Protein AF-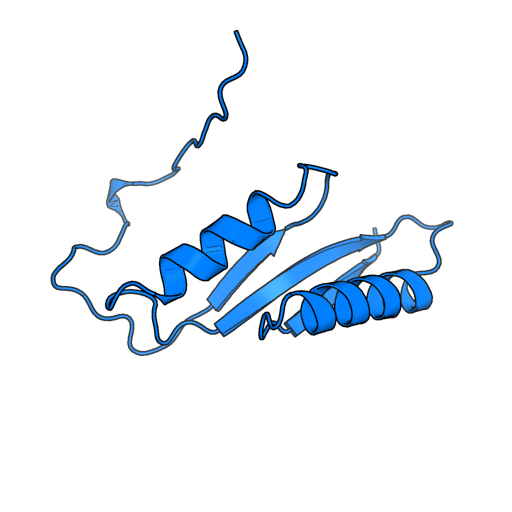A0ABD0RPZ6-F1 (afdb_monomer)

Secondary structure (DSSP, 8-state):
--------SSGGGSPPTT---SS-EEEEE--S--TTHHHHHHHHHHHSTTTTTPEEEEEEEEPTTS-HHHHHHHHHHHHHHHT--EEEEEEE-

Nearest PDB structures (foldseek):
  6m22-assembly1_B  TM=9.793E-01  e=5.529E-11  Homo sapiens
  6m23-assembly1_B  TM=9.428E-01  e=2.192E-11  Homo sapiens
  6m1y-assembly1_B  TM=9.577E-01  e=8.780E-11  Homo sapiens
  6vw9-assembly1_A-2  TM=9.399E-01  e=4.893E-10  Caenorhabditis elegans
  6vwa-assembly1_A-2  TM=9.451E-01  e=1.246E-08  Caenorhabditis elegans

pLDDT: mean 90.81, std 6.99, range [52.03, 97.12]

Structure (mmCIF, N/CA/C/O backbone):
data_AF-A0ABD0RPZ6-F1
#
_entry.id   AF-A0ABD0RPZ6-F1
#
loop_
_atom_site.group_PDB
_atom_site.id
_atom_site.type_symbol
_atom_site.label_atom_id
_atom_site.label_alt_id
_atom_site.label_comp_id
_atom_site.label_asym_id
_atom_site.label_entity_id
_atom_site.label_seq_id
_atom_site.pdbx_PDB_ins_code
_atom_site.Cartn_x
_atom_site.Cartn_y
_atom_site.Cartn_z
_atom_site.occupancy
_atom_site.B_iso_or_equiv
_atom_site.auth_seq_id
_atom_site.auth_comp_id
_atom_site.auth_asym_id
_atom_site.auth_atom_id
_atom_site.pdbx_PDB_model_num
ATOM 1 N N . ALA A 1 1 ? -14.211 14.995 -18.028 1.00 52.03 1 ALA A N 1
ATOM 2 C CA . ALA A 1 1 ? -14.318 13.838 -17.120 1.00 52.03 1 ALA A CA 1
ATOM 3 C C . ALA A 1 1 ? -12.914 13.486 -16.636 1.00 52.03 1 ALA A C 1
ATOM 5 O O . ALA A 1 1 ? -12.178 12.847 -17.369 1.00 52.03 1 ALA A O 1
ATOM 6 N N . HIS A 1 2 ? -12.508 13.984 -15.465 1.00 80.56 2 HIS A N 1
ATOM 7 C CA . HIS A 1 2 ? -11.189 13.713 -14.874 1.00 80.56 2 HIS A CA 1
ATOM 8 C C . HIS A 1 2 ? -11.373 13.456 -13.380 1.00 80.56 2 HIS A C 1
ATOM 10 O O . HIS A 1 2 ? -11.213 14.351 -12.558 1.00 80.56 2 HIS A O 1
ATOM 16 N N . GLN A 1 3 ? -11.815 12.249 -13.046 1.00 87.25 3 GLN A N 1
ATOM 17 C CA . GLN A 1 3 ? -11.996 11.815 -11.665 1.00 87.25 3 GLN A CA 1
ATOM 18 C C . GLN A 1 3 ? -11.101 10.606 -11.411 1.00 87.25 3 GL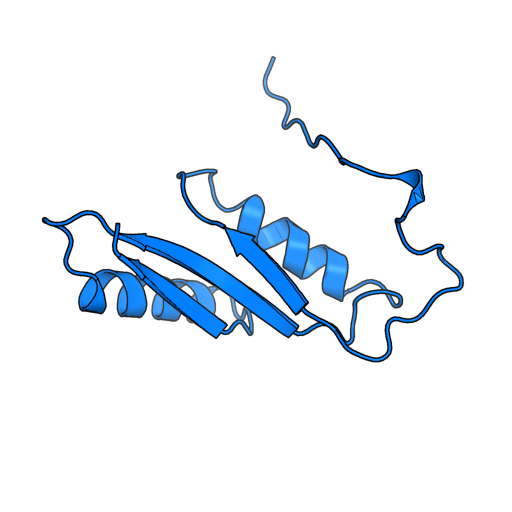N A C 1
ATOM 20 O O . GLN A 1 3 ? -10.943 9.758 -12.288 1.00 87.25 3 GLN A O 1
ATOM 25 N N . ALA A 1 4 ? -10.524 10.537 -10.214 1.00 89.31 4 ALA A N 1
ATOM 26 C CA . ALA A 1 4 ? -9.903 9.318 -9.721 1.00 89.31 4 ALA A CA 1
ATOM 27 C C . ALA A 1 4 ? -10.995 8.341 -9.257 1.00 89.31 4 ALA A C 1
ATOM 29 O O . ALA A 1 4 ? -12.022 8.765 -8.723 1.00 89.31 4 ALA A O 1
ATOM 30 N N . LEU A 1 5 ? -10.762 7.041 -9.437 1.00 91.19 5 LEU A N 1
ATOM 31 C CA . LEU A 1 5 ? -11.638 5.973 -8.959 1.00 91.19 5 LEU A CA 1
ATOM 32 C C . LEU A 1 5 ? -10.876 5.109 -7.954 1.00 91.19 5 LEU A C 1
ATOM 34 O O . LEU A 1 5 ? -9.766 4.662 -8.233 1.00 91.19 5 LEU A O 1
ATOM 38 N N . LEU A 1 6 ? -11.494 4.849 -6.803 1.00 92.88 6 LEU A N 1
ATOM 39 C CA . LEU A 1 6 ? -10.999 3.912 -5.800 1.00 92.88 6 LEU A CA 1
ATOM 40 C C . LEU A 1 6 ? -12.027 2.796 -5.632 1.00 92.88 6 LEU A C 1
ATOM 42 O O . LEU A 1 6 ? -13.189 3.066 -5.334 1.00 92.88 6 LEU A O 1
ATOM 46 N N . VAL A 1 7 ? -11.598 1.549 -5.819 1.00 95.81 7 VAL A N 1
ATOM 47 C CA . VAL A 1 7 ? -12.448 0.364 -5.656 1.00 95.81 7 VAL A CA 1
ATOM 48 C C . VAL A 1 7 ? -11.932 -0.441 -4.469 1.00 95.81 7 VAL A C 1
ATOM 50 O O . VAL A 1 7 ? -10.834 -0.989 -4.515 1.00 95.81 7 VAL A O 1
ATOM 53 N N . ALA A 1 8 ? -12.723 -0.508 -3.398 1.00 96.00 8 ALA A N 1
ATOM 54 C CA . ALA A 1 8 ? -12.413 -1.326 -2.230 1.00 96.00 8 ALA A CA 1
ATOM 55 C C . ALA A 1 8 ? -12.958 -2.748 -2.421 1.00 96.00 8 ALA A C 1
ATOM 57 O O . ALA A 1 8 ? -14.143 -2.938 -2.695 1.00 96.00 8 ALA A O 1
ATOM 58 N N . LYS A 1 9 ? -12.097 -3.754 -2.255 1.00 97.00 9 LYS A N 1
ATOM 59 C CA . LYS A 1 9 ? -12.466 -5.174 -2.303 1.00 97.00 9 LYS A CA 1
ATOM 60 C C . LYS A 1 9 ? -12.599 -5.730 -0.880 1.00 97.00 9 LYS A C 1
ATOM 62 O O . LYS A 1 9 ? -11.770 -5.407 -0.036 1.00 97.00 9 LYS A O 1
ATOM 67 N N . ASN A 1 10 ? -13.591 -6.600 -0.648 1.00 97.00 10 ASN A N 1
ATOM 68 C CA . ASN A 1 10 ? -13.879 -7.246 0.648 1.00 97.00 10 ASN A CA 1
ATOM 69 C C . ASN A 1 10 ? -14.164 -6.238 1.782 1.00 97.00 10 ASN A C 1
ATOM 71 O O . ASN A 1 10 ? -13.584 -6.310 2.867 1.00 97.00 10 ASN A O 1
ATOM 75 N N . ILE A 1 11 ? -15.026 -5.254 1.512 1.00 96.44 11 ILE A N 1
ATOM 76 C CA . ILE A 1 11 ? -15.295 -4.143 2.438 1.00 96.44 11 ILE A CA 1
ATOM 77 C C . ILE A 1 11 ? -15.939 -4.587 3.758 1.00 96.44 11 ILE A C 1
ATOM 79 O O . ILE A 1 11 ? -15.796 -3.918 4.772 1.00 96.44 11 ILE A O 1
ATOM 83 N N . ASP A 1 12 ? -16.599 -5.739 3.760 1.00 96.94 12 ASP A N 1
ATOM 84 C CA . ASP A 1 12 ? -17.157 -6.401 4.937 1.00 96.94 12 ASP A CA 1
ATOM 85 C C . ASP A 1 12 ? -16.095 -6.749 5.995 1.00 96.94 12 ASP A C 1
ATOM 87 O O . ASP A 1 12 ? -16.409 -6.822 7.179 1.00 96.94 12 ASP A O 1
ATOM 91 N N . THR A 1 13 ? -14.832 -6.897 5.583 1.00 95.75 13 THR A N 1
ATOM 92 C CA . THR A 1 13 ? -13.696 -7.183 6.477 1.00 95.75 13 THR A CA 1
ATOM 93 C C . THR A 1 13 ? -12.929 -5.941 6.934 1.00 95.75 13 THR A C 1
ATOM 95 O O . THR A 1 13 ? -11.947 -6.060 7.669 1.00 95.75 13 THR A O 1
ATOM 98 N N . PHE A 1 14 ? -13.334 -4.740 6.505 1.00 95.31 14 PHE A N 1
ATOM 99 C CA . PHE A 1 14 ? -12.647 -3.513 6.908 1.00 95.31 14 PHE A CA 1
ATOM 100 C C . PHE A 1 14 ? -12.867 -3.214 8.398 1.00 95.31 14 PHE A C 1
ATOM 102 O O . PHE A 1 14 ? -13.951 -3.462 8.929 1.00 95.31 14 PHE A O 1
ATOM 109 N N . PRO A 1 15 ? -11.868 -2.621 9.078 1.00 95.62 15 PRO A N 1
ATOM 110 C CA . PRO A 1 15 ? -12.036 -2.189 10.454 1.00 95.62 15 PRO A CA 1
ATOM 111 C C . PRO A 1 15 ? -13.062 -1.057 10.549 1.00 95.62 15 PRO A C 1
ATOM 113 O O . PRO A 1 15 ? -13.171 -0.187 9.680 1.00 95.62 15 PRO A O 1
ATOM 116 N N . THR A 1 16 ? -13.775 -1.033 11.662 1.00 95.75 16 THR A N 1
ATOM 117 C CA . THR A 1 16 ? -14.678 0.043 12.050 1.00 95.75 16 THR A CA 1
ATOM 118 C C . THR A 1 16 ? -13.910 1.218 12.661 1.00 95.75 16 THR A C 1
ATOM 120 O O . THR A 1 16 ? -12.740 1.136 13.033 1.00 95.75 16 THR A O 1
ATOM 123 N N . ASN A 1 17 ? -14.601 2.340 12.865 1.00 94.75 17 ASN A N 1
ATOM 124 C CA . ASN A 1 17 ? -14.017 3.514 13.522 1.00 94.75 17 ASN A CA 1
ATOM 125 C C . ASN A 1 17 ? -13.740 3.326 15.023 1.00 94.75 17 ASN A C 1
ATOM 127 O O . ASN A 1 17 ? -13.148 4.218 15.646 1.00 94.75 17 ASN A O 1
ATOM 131 N N . GLN A 1 18 ? -14.205 2.233 15.629 1.00 95.00 18 GLN A N 1
ATOM 132 C CA . GLN A 1 18 ? -13.915 1.904 17.025 1.00 95.00 18 GLN A CA 1
ATOM 133 C C . GLN A 1 18 ? -12.615 1.105 17.150 1.00 95.00 18 GLN A C 1
ATOM 135 O O . GLN A 1 18 ? -11.946 1.194 18.182 1.00 95.00 18 GLN A O 1
ATOM 140 N N . ASP A 1 19 ? -12.219 0.421 16.077 1.00 94.06 19 ASP A N 1
ATOM 141 C CA . ASP A 1 19 ? -11.019 -0.394 16.046 1.00 94.06 19 ASP A CA 1
ATOM 142 C C . ASP A 1 19 ? -9.747 0.447 16.138 1.00 94.06 19 ASP A C 1
ATOM 144 O O . ASP A 1 19 ? -9.669 1.622 15.757 1.00 94.06 19 ASP A O 1
ATOM 148 N N . ARG A 1 20 ? -8.709 -0.182 16.678 1.00 93.31 20 ARG A N 1
ATOM 149 C CA . ARG A 1 20 ? -7.349 0.346 16.693 1.00 93.31 20 ARG A CA 1
ATOM 150 C C . ARG A 1 20 ? -6.423 -0.808 16.391 1.00 93.31 20 ARG A C 1
ATOM 152 O O . ARG A 1 20 ? -6.183 -1.639 17.265 1.00 93.31 20 ARG A O 1
ATOM 159 N N . LEU A 1 21 ? -5.913 -0.856 15.166 1.00 92.19 21 LEU A N 1
ATOM 160 C CA . LEU A 1 21 ? -4.956 -1.887 14.796 1.00 92.19 21 LEU A CA 1
ATOM 161 C C . LEU A 1 21 ? -3.717 -1.707 15.677 1.00 92.19 21 LEU A C 1
ATOM 163 O O . LEU A 1 21 ? -3.102 -0.637 15.704 1.00 92.19 21 LEU A O 1
ATOM 167 N N . ALA A 1 22 ? -3.409 -2.730 16.475 1.00 85.50 22 ALA A N 1
ATOM 168 C CA . ALA A 1 22 ? -2.288 -2.684 17.406 1.00 85.50 22 ALA A CA 1
ATOM 169 C C . ALA A 1 22 ? -0.958 -2.608 16.645 1.00 85.50 22 ALA A C 1
ATOM 171 O O . ALA A 1 22 ? -0.077 -1.835 17.024 1.00 85.50 22 ALA A O 1
ATOM 172 N N . GLU A 1 23 ? -0.878 -3.353 15.545 1.00 91.44 23 GLU A N 1
ATOM 173 C CA . GLU A 1 23 ? 0.217 -3.409 14.588 1.00 91.44 23 GLU A CA 1
ATOM 174 C C . GLU A 1 23 ? -0.313 -3.876 13.223 1.00 91.44 23 GLU A C 1
ATOM 176 O O . GLU A 1 23 ? -1.465 -4.291 13.097 1.00 91.44 23 GLU A O 1
ATOM 181 N N . GLY A 1 24 ? 0.515 -3.773 12.186 1.00 93.88 24 GLY A N 1
ATOM 182 C CA . GLY A 1 24 ? 0.181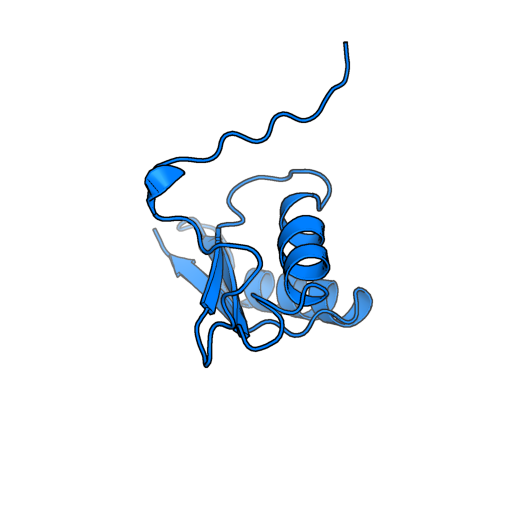 -4.236 10.842 1.00 93.88 24 GLY A CA 1
ATOM 183 C C . GLY A 1 24 ? 1.009 -3.535 9.774 1.00 93.88 24 GLY A C 1
ATOM 184 O O . GLY A 1 24 ? 1.844 -2.676 10.083 1.00 93.88 24 GLY A O 1
ATOM 185 N N . THR A 1 25 ? 0.767 -3.879 8.513 1.00 96.50 25 THR A N 1
ATOM 186 C CA . THR A 1 25 ? 1.420 -3.239 7.369 1.00 96.50 25 THR A CA 1
ATOM 187 C C . THR A 1 25 ? 0.396 -2.674 6.395 1.00 96.50 25 THR A C 1
ATOM 189 O O . THR A 1 25 ? -0.663 -3.258 6.189 1.00 96.50 25 THR A O 1
ATOM 192 N N . ILE A 1 26 ? 0.718 -1.524 5.808 1.00 96.38 26 ILE A N 1
ATOM 193 C CA . ILE A 1 26 ? 0.053 -1.004 4.615 1.00 96.38 26 ILE A CA 1
ATOM 194 C C . ILE A 1 26 ? 1.039 -1.205 3.472 1.00 96.38 26 ILE A C 1
ATOM 196 O O . ILE A 1 26 ? 2.085 -0.550 3.429 1.00 96.38 26 ILE A O 1
ATOM 200 N N . ASP A 1 27 ? 0.705 -2.138 2.591 1.00 95.94 27 ASP A N 1
ATOM 201 C CA . ASP A 1 27 ? 1.552 -2.542 1.478 1.00 95.94 27 ASP A CA 1
ATOM 202 C C . ASP A 1 27 ? 1.058 -1.872 0.197 1.00 95.94 27 ASP A C 1
ATOM 204 O O . ASP A 1 27 ? -0.102 -2.020 -0.188 1.00 95.94 27 ASP A O 1
ATOM 208 N N . VAL A 1 28 ? 1.942 -1.126 -0.458 1.00 93.69 28 VAL A N 1
ATOM 209 C CA . VAL A 1 28 ? 1.661 -0.408 -1.702 1.00 93.69 28 VAL A CA 1
ATOM 210 C C . VAL A 1 28 ? 2.435 -1.068 -2.828 1.00 93.69 28 VAL A C 1
ATOM 212 O O . VAL A 1 28 ? 3.663 -1.089 -2.806 1.00 93.69 28 VAL A O 1
ATOM 215 N N . TRP A 1 29 ? 1.717 -1.578 -3.823 1.00 92.88 29 TRP A N 1
ATOM 216 C CA . TRP A 1 29 ? 2.302 -2.103 -5.054 1.00 92.88 29 TRP A CA 1
ATOM 217 C C . TRP A 1 29 ? 2.331 -1.004 -6.111 1.00 92.88 29 TRP A C 1
ATOM 219 O O . TRP A 1 29 ? 1.328 -0.720 -6.767 1.00 92.88 29 TRP A O 1
ATOM 229 N N . TRP A 1 30 ? 3.484 -0.357 -6.249 1.00 88.88 30 TRP A N 1
ATOM 230 C CA . TRP A 1 30 ? 3.703 0.727 -7.195 1.00 88.88 30 TRP A CA 1
ATOM 231 C C . TRP A 1 30 ? 4.197 0.165 -8.529 1.00 88.88 30 TRP A C 1
ATOM 233 O O . TRP A 1 30 ? 5.392 0.076 -8.782 1.00 88.88 30 TRP A O 1
ATOM 243 N N . ILE A 1 31 ? 3.249 -0.289 -9.353 1.00 82.50 31 ILE A N 1
ATOM 244 C CA . ILE A 1 31 ? 3.521 -0.944 -10.649 1.00 82.50 31 ILE A CA 1
ATOM 245 C C . ILE A 1 31 ? 3.359 0.045 -11.820 1.00 82.50 31 ILE A C 1
ATOM 247 O O . ILE A 1 31 ? 3.850 -0.193 -12.918 1.00 82.50 31 ILE A O 1
ATOM 251 N N . VAL A 1 32 ? 2.671 1.171 -11.604 1.00 75.62 32 VAL A N 1
ATOM 252 C CA . VAL A 1 32 ? 2.352 2.157 -12.646 1.00 75.62 32 VAL A CA 1
ATOM 253 C C . VAL A 1 32 ? 2.561 3.585 -12.157 1.00 75.62 32 VAL A C 1
ATOM 255 O O . VAL A 1 32 ? 2.384 3.884 -10.975 1.00 75.62 32 VAL A O 1
ATOM 258 N N . HIS A 1 33 ? 2.880 4.487 -13.087 1.00 69.19 33 HIS A N 1
ATOM 259 C CA . HIS A 1 33 ? 2.949 5.919 -12.814 1.00 69.19 33 HIS A CA 1
ATOM 260 C C . HIS A 1 33 ? 1.542 6.512 -12.694 1.00 69.19 33 HIS A C 1
ATOM 262 O O . HIS A 1 33 ? 0.816 6.658 -13.672 1.00 69.19 33 HIS A O 1
ATOM 268 N N . ASP A 1 34 ? 1.175 6.879 -11.476 1.00 70.75 34 ASP A N 1
ATOM 269 C CA . ASP A 1 34 ? -0.160 7.325 -11.074 1.00 70.75 34 ASP A CA 1
ATOM 270 C C . ASP A 1 34 ? -0.170 8.777 -10.554 1.00 70.75 34 ASP A C 1
ATOM 272 O O . ASP A 1 34 ? -1.114 9.222 -9.902 1.00 70.75 34 ASP A O 1
ATOM 276 N N . GLY A 1 35 ? 0.918 9.517 -10.791 1.00 70.62 35 GLY A N 1
ATOM 277 C CA . GLY A 1 35 ? 1.090 10.881 -10.288 1.00 70.62 35 GLY A CA 1
ATOM 278 C C . GLY A 1 35 ? 1.272 10.973 -8.767 1.00 70.62 35 GLY A C 1
ATOM 279 O O . GLY A 1 35 ? 1.148 12.063 -8.215 1.00 70.62 35 GLY A O 1
ATOM 280 N N . GLY A 1 36 ? 1.563 9.857 -8.084 1.00 79.75 36 GLY A N 1
ATOM 281 C CA . GLY A 1 36 ? 1.819 9.818 -6.641 1.00 79.75 36 GLY A CA 1
ATOM 282 C C . GLY A 1 36 ? 0.576 9.615 -5.768 1.00 79.75 36 GLY A C 1
ATOM 283 O O . GLY A 1 36 ? 0.676 9.693 -4.541 1.00 79.75 36 GLY A O 1
ATOM 284 N N . LEU A 1 37 ? -0.589 9.326 -6.355 1.00 83.81 37 LEU A N 1
ATOM 285 C CA . LEU A 1 37 ? -1.827 9.068 -5.612 1.00 83.81 37 LEU A CA 1
ATOM 286 C C . LEU A 1 37 ? -1.687 7.878 -4.640 1.00 83.81 37 LEU A C 1
ATOM 288 O O . LEU A 1 37 ? -2.081 7.973 -3.477 1.00 83.81 37 LEU A O 1
ATOM 292 N N . LEU A 1 38 ? -1.057 6.792 -5.079 1.00 83.81 38 LEU A N 1
ATOM 293 C CA . LEU A 1 38 ? -0.753 5.576 -4.325 1.00 83.81 38 LEU A CA 1
ATOM 294 C C . LEU A 1 38 ? 0.170 5.842 -3.134 1.00 83.81 38 LEU A C 1
ATOM 296 O O . LEU A 1 38 ? 0.160 5.075 -2.177 1.00 83.81 38 LEU A O 1
ATOM 300 N N . MET A 1 39 ? 0.914 6.948 -3.153 1.00 84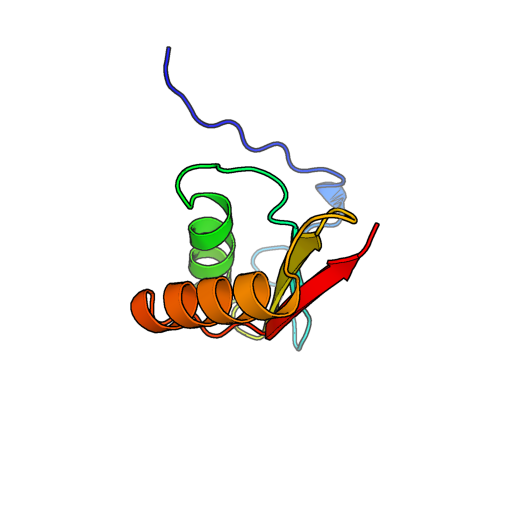.56 39 MET A N 1
ATOM 301 C CA . MET A 1 39 ? 1.767 7.387 -2.046 1.00 84.56 39 MET A CA 1
ATOM 302 C C . MET A 1 39 ? 1.002 8.268 -1.054 1.00 84.56 39 MET A C 1
ATOM 304 O O . MET A 1 39 ? 1.243 8.216 0.153 1.00 84.56 39 MET A O 1
ATOM 308 N N . LEU A 1 40 ? 0.039 9.051 -1.547 1.00 88.88 40 LEU A N 1
ATOM 309 C CA . LEU A 1 40 ? -0.794 9.929 -0.730 1.00 88.88 40 LEU A CA 1
ATOM 310 C C . LEU A 1 40 ? -1.792 9.148 0.137 1.00 88.88 40 LEU A C 1
ATOM 312 O O . LEU A 1 40 ? -1.967 9.458 1.315 1.00 88.88 40 LEU A O 1
ATOM 316 N N . LEU A 1 41 ? -2.440 8.124 -0.422 1.00 91.94 41 LEU A N 1
ATOM 317 C CA . LEU A 1 41 ? -3.443 7.319 0.287 1.00 91.94 41 LEU A CA 1
ATOM 318 C C . LEU A 1 41 ? -2.934 6.691 1.601 1.00 91.94 41 LEU A C 1
ATOM 320 O O . LEU A 1 41 ? -3.560 6.922 2.639 1.00 91.94 41 LEU A O 1
ATOM 324 N N . PRO A 1 42 ? -1.819 5.935 1.631 1.00 91.81 42 PRO A N 1
ATOM 325 C CA . PRO A 1 42 ? -1.318 5.331 2.864 1.00 91.81 42 PRO A CA 1
ATOM 326 C C . PRO A 1 42 ? -0.849 6.384 3.875 1.00 91.81 42 PRO A C 1
ATOM 328 O O . PRO A 1 42 ? -1.013 6.187 5.081 1.00 91.81 42 PRO A O 1
ATOM 331 N N . PHE A 1 43 ? -0.328 7.525 3.409 1.00 91.75 43 PHE A N 1
ATOM 332 C CA . PHE A 1 43 ? 0.011 8.650 4.276 1.00 91.75 43 PHE A CA 1
ATOM 333 C C . PHE A 1 43 ? -1.230 9.188 4.999 1.00 91.75 43 PHE A C 1
ATOM 335 O O . PHE A 1 43 ? -1.215 9.305 6.224 1.00 91.75 43 PHE A O 1
ATOM 342 N N . LEU A 1 44 ? -2.319 9.445 4.267 1.00 94.44 44 LEU A N 1
ATOM 343 C CA . LEU A 1 44 ? -3.584 9.909 4.843 1.00 94.44 44 LEU A CA 1
ATOM 344 C C . LEU A 1 44 ? -4.212 8.862 5.771 1.00 94.44 44 LEU A C 1
ATOM 346 O O . LEU A 1 44 ? -4.655 9.203 6.868 1.00 94.44 44 LEU A O 1
ATOM 350 N N . LEU A 1 45 ? -4.191 7.579 5.392 1.00 94.50 45 LEU A N 1
ATOM 351 C CA . LEU A 1 45 ? -4.703 6.496 6.237 1.00 94.50 45 LEU A CA 1
ATOM 352 C C . LEU A 1 45 ? -3.989 6.456 7.593 1.00 94.50 45 LEU A C 1
ATOM 354 O O . LEU A 1 45 ? -4.658 6.393 8.625 1.00 94.50 45 LEU A O 1
ATOM 358 N N . ARG A 1 46 ? -2.653 6.577 7.619 1.00 93.94 46 ARG A N 1
ATOM 359 C CA . ARG A 1 46 ? -1.859 6.583 8.864 1.00 93.94 46 ARG A CA 1
ATOM 360 C C . ARG A 1 46 ? -2.118 7.795 9.765 1.00 93.94 46 ARG A C 1
ATOM 362 O O . ARG A 1 46 ? -1.766 7.745 10.943 1.00 93.94 46 ARG A O 1
ATOM 369 N N . GLN A 1 47 ? -2.752 8.860 9.275 1.00 93.88 47 GLN A N 1
ATOM 370 C CA . GLN A 1 47 ? -3.202 9.955 10.143 1.00 93.88 47 GLN A CA 1
ATOM 371 C C . GLN A 1 47 ? -4.423 9.553 10.986 1.00 93.88 47 GLN A C 1
ATOM 373 O O . GLN A 1 47 ? -4.621 10.081 12.082 1.00 93.88 47 GLN A O 1
ATOM 378 N N . HIS A 1 48 ? -5.220 8.583 10.527 1.00 96.25 48 HIS A N 1
ATOM 379 C CA . HIS A 1 48 ? -6.388 8.098 11.253 1.00 96.25 48 HIS A CA 1
ATOM 380 C C . HIS A 1 48 ? -6.009 7.119 12.376 1.00 96.25 48 HIS A C 1
ATOM 382 O O . HIS A 1 48 ? -5.154 6.246 12.221 1.00 96.25 48 HIS A O 1
ATOM 388 N N . LYS A 1 49 ? -6.702 7.212 13.521 1.00 96.19 49 LYS A N 1
ATOM 389 C CA . LYS A 1 49 ? -6.421 6.423 14.740 1.00 96.19 49 LYS A CA 1
ATOM 390 C C . LYS A 1 49 ? -6.430 4.901 14.534 1.00 96.19 49 LYS A C 1
ATOM 392 O O . LYS A 1 49 ? -5.731 4.208 15.265 1.00 96.19 49 LYS A O 1
ATOM 397 N N . VAL A 1 50 ? -7.204 4.408 13.562 1.00 97.12 50 VAL A N 1
ATOM 398 C CA . VAL A 1 50 ? -7.314 2.976 13.229 1.00 97.12 50 VAL A CA 1
ATOM 399 C C . VAL A 1 50 ? -5.989 2.444 12.674 1.00 97.12 50 VAL A C 1
ATOM 401 O O . VAL A 1 50 ? -5.548 1.380 13.091 1.00 97.12 50 VAL A O 1
ATOM 404 N N . TRP A 1 51 ? -5.333 3.206 11.790 1.00 96.75 51 TRP A N 1
ATOM 405 C CA . TRP A 1 51 ? -4.179 2.758 10.994 1.00 96.75 51 TRP A CA 1
ATOM 406 C C . TRP A 1 51 ? -2.847 3.380 11.426 1.00 96.75 51 TRP A C 1
ATOM 408 O O . TRP A 1 51 ? -1.796 3.041 10.889 1.00 96.75 51 TRP A O 1
ATOM 418 N N . ARG A 1 52 ? -2.856 4.305 12.396 1.00 95.19 52 ARG A N 1
ATOM 419 C CA . ARG A 1 52 ? -1.672 5.084 12.802 1.00 95.19 52 ARG A CA 1
ATOM 420 C C . ARG A 1 52 ? -0.465 4.237 13.220 1.00 95.19 52 ARG A C 1
ATOM 422 O O . ARG A 1 52 ? 0.669 4.699 13.105 1.00 95.19 52 ARG A O 1
ATOM 429 N N . ARG A 1 53 ? -0.694 3.012 13.702 1.00 95.25 53 ARG A N 1
ATOM 430 C CA . ARG A 1 53 ? 0.365 2.074 14.116 1.00 95.25 53 ARG A CA 1
ATOM 431 C C . ARG A 1 53 ? 0.849 1.145 13.000 1.00 95.25 53 ARG A C 1
ATOM 433 O O . ARG A 1 53 ? 1.818 0.421 13.207 1.00 95.25 53 ARG A O 1
ATOM 440 N N . CYS A 1 54 ? 0.219 1.166 11.828 1.00 95.94 54 CYS A N 1
ATOM 441 C CA . CYS A 1 54 ? 0.651 0.352 10.700 1.00 95.94 54 CYS A CA 1
ATOM 442 C C . CYS A 1 54 ? 1.953 0.900 10.100 1.00 95.94 54 CYS A C 1
ATOM 444 O O . CYS A 1 54 ? 2.137 2.115 9.971 1.00 95.94 54 CYS A O 1
ATOM 446 N N . LYS A 1 55 ? 2.853 -0.005 9.714 1.00 95.38 55 LYS A N 1
ATOM 447 C CA . LYS A 1 55 ? 4.094 0.313 8.997 1.00 95.38 55 LYS A CA 1
ATOM 448 C C . LYS A 1 55 ? 3.823 0.339 7.497 1.00 95.38 55 LYS A C 1
ATOM 450 O O . LYS A 1 55 ? 3.075 -0.493 6.999 1.00 95.38 55 LYS A O 1
ATOM 455 N N . MET A 1 56 ? 4.434 1.269 6.773 1.00 95.00 56 MET A N 1
ATOM 456 C CA . MET A 1 56 ? 4.268 1.358 5.322 1.00 95.00 56 MET A CA 1
ATOM 457 C C . MET A 1 56 ? 5.376 0.575 4.611 1.00 95.00 56 MET A C 1
ATOM 459 O O . MET A 1 56 ? 6.550 0.681 4.980 1.00 95.00 56 MET A O 1
ATOM 463 N N . ARG A 1 57 ? 5.005 -0.214 3.602 1.00 95.75 57 ARG A N 1
ATOM 464 C CA . ARG A 1 57 ? 5.936 -0.918 2.714 1.00 95.75 57 ARG A CA 1
ATOM 465 C C . AR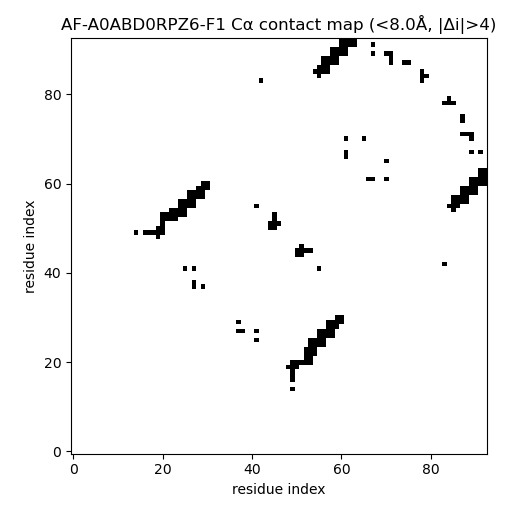G A 1 57 ? 5.557 -0.642 1.270 1.00 95.75 57 ARG A C 1
ATOM 467 O O . ARG A 1 57 ? 4.377 -0.666 0.934 1.00 95.75 57 ARG A O 1
ATOM 474 N N . ILE A 1 58 ? 6.548 -0.375 0.437 1.00 93.62 58 ILE A N 1
ATOM 475 C CA . ILE A 1 58 ? 6.361 -0.088 -0.980 1.00 93.62 58 ILE A CA 1
ATOM 476 C C . ILE A 1 58 ? 7.131 -1.125 -1.772 1.00 93.62 58 ILE A C 1
ATOM 478 O O . ILE A 1 58 ? 8.326 -1.328 -1.550 1.00 93.62 58 ILE A O 1
ATOM 482 N N . PHE A 1 59 ? 6.413 -1.751 -2.690 1.00 93.88 59 PHE A N 1
ATOM 483 C CA . PHE A 1 59 ? 6.902 -2.760 -3.602 1.00 93.88 59 PHE A CA 1
ATOM 484 C C . PHE A 1 59 ? 6.837 -2.188 -5.010 1.00 93.88 59 PHE A C 1
ATOM 486 O O . PHE A 1 59 ? 5.783 -1.717 -5.435 1.00 93.88 59 PHE A O 1
ATOM 493 N N . THR A 1 60 ? 7.953 -2.227 -5.724 1.00 91.56 60 THR A N 1
ATOM 494 C CA . THR A 1 60 ? 8.007 -1.951 -7.164 1.00 91.56 60 THR A CA 1
ATOM 495 C C . THR A 1 60 ? 8.517 -3.191 -7.878 1.00 91.56 60 THR A C 1
ATOM 497 O O . THR A 1 60 ? 9.252 -3.983 -7.285 1.00 91.56 60 THR A O 1
ATOM 500 N N . VAL A 1 61 ? 8.112 -3.378 -9.128 1.00 90.94 61 VAL A N 1
ATOM 501 C CA . VAL A 1 61 ? 8.516 -4.531 -9.937 1.00 90.94 61 VAL A CA 1
ATOM 502 C C . VAL A 1 61 ? 9.578 -4.078 -10.932 1.00 90.94 61 VAL A C 1
ATOM 504 O O . VAL A 1 61 ? 9.358 -3.100 -11.640 1.00 90.94 61 VAL A O 1
ATOM 507 N N . ALA A 1 62 ? 10.717 -4.768 -10.958 1.00 90.69 62 ALA A N 1
ATOM 508 C CA . ALA A 1 62 ? 11.773 -4.569 -11.945 1.00 90.69 62 ALA A CA 1
ATOM 509 C C . ALA A 1 62 ? 11.702 -5.670 -13.010 1.00 90.69 62 ALA A C 1
ATOM 511 O O . ALA A 1 62 ? 11.505 -6.842 -12.682 1.00 90.69 62 ALA A O 1
ATOM 512 N N . GLN A 1 63 ? 11.856 -5.284 -14.274 1.00 88.38 63 GLN A N 1
ATOM 513 C CA . GLN A 1 63 ? 12.007 -6.204 -15.401 1.00 88.38 63 GLN A CA 1
ATOM 514 C C . GLN A 1 63 ? 13.472 -6.650 -15.540 1.00 88.38 63 GLN A C 1
ATOM 516 O O . GLN A 1 63 ? 14.367 -6.045 -14.955 1.00 88.38 63 GLN A O 1
ATOM 521 N N . LEU A 1 64 ? 13.730 -7.693 -16.338 1.00 85.25 64 LEU A N 1
ATOM 522 C CA . LEU A 1 64 ? 15.070 -8.283 -16.513 1.00 85.25 64 LEU A CA 1
ATOM 523 C C . LEU A 1 64 ? 16.152 -7.276 -16.942 1.00 85.25 64 LEU A C 1
ATOM 525 O O . LEU A 1 64 ? 17.305 -7.410 -16.538 1.00 85.25 64 LEU A O 1
ATOM 529 N N . ASP A 1 65 ? 15.780 -6.274 -17.738 1.00 89.44 65 ASP A N 1
ATOM 530 C CA . ASP A 1 65 ? 16.706 -5.260 -18.254 1.00 89.44 65 ASP A CA 1
ATOM 531 C C . ASP A 1 65 ? 16.829 -4.029 -17.332 1.00 89.44 65 ASP A C 1
ATOM 533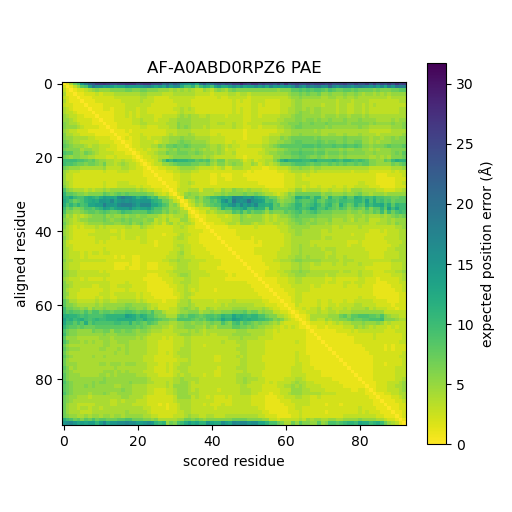 O O . ASP A 1 65 ? 17.633 -3.128 -17.590 1.00 89.44 65 ASP A O 1
ATOM 537 N N . ASP A 1 66 ? 16.054 -3.973 -16.242 1.00 89.06 66 ASP A N 1
ATOM 538 C CA . ASP A 1 66 ? 16.061 -2.850 -15.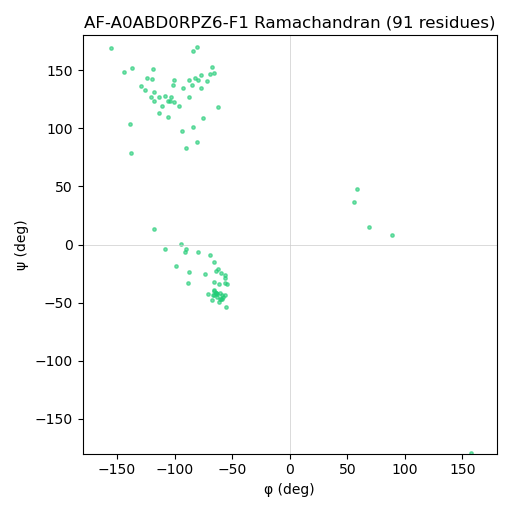310 1.00 89.06 66 ASP A CA 1
ATOM 539 C C . ASP A 1 66 ? 17.207 -2.948 -14.297 1.00 89.06 66 ASP A C 1
ATOM 541 O O . ASP A 1 66 ? 17.523 -3.996 -13.733 1.00 89.06 66 ASP A O 1
ATOM 545 N N . ASN A 1 67 ? 17.783 -1.798 -13.947 1.00 91.25 67 ASN A N 1
ATOM 546 C CA . ASN A 1 67 ? 18.720 -1.716 -12.832 1.00 91.25 67 ASN A CA 1
ATOM 547 C C . ASN A 1 67 ? 17.956 -1.641 -11.497 1.00 91.25 67 ASN A C 1
ATOM 549 O O . ASN A 1 67 ? 17.677 -0.550 -10.985 1.00 91.25 67 ASN A O 1
ATOM 553 N N . SER A 1 68 ? 17.647 -2.804 -10.915 1.00 92.38 68 SER A N 1
ATOM 554 C CA . SER A 1 68 ? 16.888 -2.933 -9.659 1.00 92.38 68 SER A CA 1
ATOM 555 C C . SER A 1 68 ? 17.520 -2.163 -8.486 1.00 92.38 68 SER A C 1
ATOM 557 O O . SER A 1 68 ? 16.818 -1.579 -7.653 1.00 92.38 68 SER A O 1
ATOM 559 N N . ILE A 1 69 ? 18.855 -2.068 -8.450 1.00 92.88 69 ILE A N 1
ATOM 560 C CA . ILE A 1 69 ? 19.599 -1.314 -7.430 1.00 92.88 69 ILE A CA 1
ATOM 561 C C . ILE A 1 69 ? 19.357 0.190 -7.574 1.00 92.88 69 ILE A C 1
ATOM 563 O O . ILE A 1 69 ? 19.095 0.868 -6.577 1.00 92.88 69 ILE A O 1
ATOM 567 N N . GLN A 1 70 ? 19.467 0.721 -8.793 1.00 91.88 70 GLN A N 1
ATOM 568 C CA . GLN A 1 70 ? 19.248 2.144 -9.050 1.00 91.88 70 GLN A CA 1
ATOM 569 C C . GLN A 1 70 ? 17.788 2.521 -8.788 1.00 91.88 70 GLN A C 1
ATOM 571 O O . GLN A 1 70 ? 17.529 3.476 -8.060 1.00 91.88 70 GLN A O 1
ATOM 576 N N . MET A 1 71 ? 16.846 1.695 -9.248 1.00 90.81 71 MET A N 1
ATOM 577 C CA . MET A 1 71 ? 15.414 1.879 -9.006 1.00 90.81 71 MET A CA 1
ATOM 578 C C . MET A 1 71 ? 15.089 1.962 -7.509 1.00 90.81 71 MET A C 1
ATOM 580 O O . MET A 1 71 ? 14.357 2.852 -7.067 1.00 90.81 71 MET A O 1
ATOM 584 N N . LYS A 1 72 ? 15.690 1.083 -6.696 1.00 93.50 72 LYS A N 1
ATOM 585 C CA . LYS A 1 72 ? 15.543 1.128 -5.237 1.00 93.50 72 LYS A CA 1
ATOM 586 C C . LYS A 1 72 ? 16.039 2.448 -4.652 1.00 93.50 72 LYS A C 1
ATOM 588 O O . LYS A 1 72 ? 15.348 3.034 -3.819 1.00 93.50 72 LYS A O 1
ATOM 593 N N . LYS A 1 73 ? 17.223 2.911 -5.069 1.00 95.00 73 LYS A N 1
ATOM 594 C CA . LYS A 1 73 ? 17.813 4.170 -4.586 1.00 95.00 73 LYS A CA 1
ATOM 595 C C . LYS A 1 73 ? 16.947 5.369 -4.954 1.00 95.00 73 LYS A C 1
ATOM 597 O O . LYS A 1 73 ? 16.689 6.203 -4.089 1.00 95.00 73 LYS A O 1
ATOM 602 N N . ASP A 1 74 ? 16.466 5.431 -6.190 1.00 91.31 74 ASP A N 1
ATOM 603 C CA . ASP A 1 74 ? 15.641 6.541 -6.670 1.00 91.31 74 ASP A CA 1
ATOM 604 C C . ASP A 1 74 ? 14.314 6.613 -5.913 1.00 91.31 74 ASP A C 1
ATOM 606 O O . ASP A 1 74 ? 13.912 7.685 -5.457 1.00 91.31 74 ASP A O 1
ATOM 610 N N . LEU A 1 75 ? 13.679 5.464 -5.666 1.00 89.88 75 LEU A N 1
ATOM 611 C CA . LEU A 1 75 ? 12.461 5.394 -4.864 1.00 89.88 75 LEU A CA 1
ATOM 612 C C . LEU A 1 75 ? 12.704 5.782 -3.395 1.00 89.88 75 LEU A C 1
ATOM 614 O O . LEU A 1 75 ? 11.907 6.512 -2.805 1.00 89.88 75 LEU A O 1
ATOM 618 N N . GLN A 1 76 ? 13.826 5.367 -2.800 1.00 93.25 76 GLN A N 1
ATOM 619 C CA . GLN A 1 76 ? 14.206 5.799 -1.449 1.00 93.25 76 GLN A CA 1
ATOM 620 C C . GLN A 1 76 ? 14.452 7.314 -1.370 1.00 93.25 76 GLN A C 1
ATOM 622 O O . GLN A 1 76 ? 13.986 7.961 -0.431 1.00 93.25 76 GLN A O 1
ATOM 627 N N . MET A 1 77 ? 15.139 7.892 -2.358 1.00 93.19 77 MET A N 1
ATOM 628 C CA . MET A 1 77 ? 15.369 9.338 -2.440 1.00 93.19 77 MET A CA 1
ATOM 629 C C . MET A 1 77 ? 14.062 10.113 -2.616 1.00 93.19 77 MET A C 1
ATOM 631 O O . MET A 1 77 ? 13.849 11.135 -1.962 1.00 93.19 77 MET A O 1
ATOM 635 N N . PHE A 1 78 ? 13.155 9.609 -3.451 1.00 88.94 78 PHE A N 1
ATOM 636 C CA . PHE A 1 78 ? 11.836 10.200 -3.644 1.00 88.94 78 PHE A CA 1
ATOM 637 C C . PHE A 1 78 ? 11.028 10.233 -2.337 1.00 88.94 78 PHE A C 1
ATOM 639 O O . PHE A 1 78 ? 10.505 11.279 -1.950 1.00 88.94 78 PHE A O 1
ATOM 646 N N . LEU A 1 79 ? 10.998 9.118 -1.602 1.00 89.88 79 LEU A N 1
ATOM 647 C CA . LEU A 1 79 ? 10.358 9.032 -0.285 1.00 89.88 79 LEU A CA 1
ATOM 648 C C . LEU A 1 79 ? 10.958 9.986 0.740 1.00 89.88 79 LEU A C 1
ATOM 650 O O . LEU A 1 79 ? 10.220 10.617 1.502 1.00 89.88 79 LEU A O 1
ATOM 654 N N . TYR A 1 80 ? 12.286 10.103 0.747 1.00 92.38 80 TYR A N 1
ATOM 655 C CA . TYR A 1 80 ? 12.996 11.019 1.626 1.00 92.38 80 TYR A CA 1
ATOM 656 C C . TYR A 1 80 ? 12.550 12.468 1.395 1.00 92.38 80 TYR A C 1
ATOM 658 O O . TYR A 1 80 ? 12.191 13.158 2.352 1.00 92.38 80 TYR A O 1
ATOM 666 N N . HIS A 1 81 ? 12.476 12.913 0.136 1.00 90.44 81 HIS A N 1
ATOM 667 C CA . HIS A 1 81 ? 11.990 14.256 -0.199 1.00 90.44 81 HIS A CA 1
ATOM 668 C C . HIS A 1 81 ? 10.534 14.486 0.226 1.00 90.44 81 HIS A C 1
ATOM 670 O O . HIS A 1 81 ? 10.191 15.581 0.671 1.00 90.44 81 HIS A O 1
ATOM 676 N N . LEU A 1 82 ? 9.692 13.450 0.163 1.00 87.50 82 LEU A N 1
ATOM 677 C CA . LEU A 1 82 ? 8.306 13.506 0.634 1.00 87.50 82 LEU A CA 1
ATOM 678 C C . LEU A 1 82 ? 8.157 13.364 2.158 1.00 87.50 82 LEU A C 1
ATOM 680 O O . LEU A 1 82 ? 7.053 13.527 2.675 1.00 87.50 82 LEU A O 1
ATOM 684 N N . ARG A 1 83 ? 9.245 13.076 2.888 1.00 90.94 83 ARG A N 1
ATOM 685 C CA . ARG A 1 83 ? 9.246 12.781 4.334 1.00 90.94 83 ARG A CA 1
ATOM 686 C C . ARG A 1 83 ? 8.314 11.621 4.698 1.00 90.94 83 ARG A C 1
ATOM 688 O O . ARG A 1 83 ? 7.667 11.628 5.747 1.00 90.94 83 ARG A O 1
ATOM 695 N N . LEU A 1 84 ? 8.245 10.627 3.818 1.00 90.31 84 LEU A N 1
ATOM 696 C CA . LEU A 1 84 ? 7.445 9.426 4.005 1.00 90.31 84 LEU A CA 1
ATOM 697 C C . LEU A 1 84 ? 8.311 8.293 4.561 1.00 90.31 84 LEU A C 1
ATOM 699 O O . LEU A 1 84 ? 9.252 7.839 3.918 1.00 90.31 84 LEU A O 1
ATOM 703 N N . ASP A 1 85 ? 7.956 7.814 5.752 1.00 91.12 85 ASP A N 1
ATOM 704 C CA . ASP A 1 85 ? 8.595 6.657 6.380 1.00 91.12 85 ASP A CA 1
ATOM 705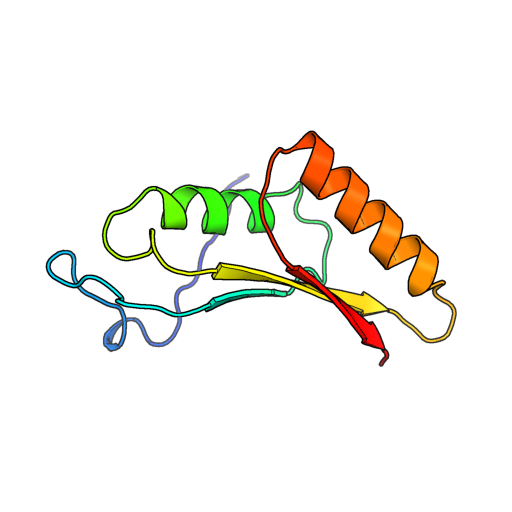 C C . ASP A 1 85 ? 7.980 5.349 5.855 1.00 91.12 85 ASP A C 1
ATOM 707 O O . ASP A 1 85 ? 6.878 4.955 6.268 1.00 91.12 85 ASP A O 1
ATOM 711 N N . ALA A 1 86 ? 8.688 4.706 4.921 1.00 93.88 86 ALA A N 1
ATOM 712 C CA . ALA A 1 86 ? 8.354 3.402 4.358 1.00 93.88 86 ALA A CA 1
ATOM 713 C C . ALA A 1 86 ? 9.585 2.549 4.052 1.00 93.88 86 ALA A C 1
ATOM 715 O O . ALA A 1 86 ? 10.632 3.039 3.626 1.00 93.88 86 ALA A O 1
ATOM 716 N N . LYS A 1 87 ? 9.407 1.232 4.175 1.00 94.75 87 LYS A N 1
ATOM 717 C CA . LYS A 1 87 ? 10.353 0.248 3.642 1.00 94.75 87 LYS A CA 1
ATOM 718 C C . LYS A 1 87 ? 10.165 0.122 2.127 1.00 94.75 87 LYS A C 1
ATOM 720 O O . LYS A 1 87 ? 9.031 -0.010 1.681 1.00 94.75 87 LYS A O 1
ATOM 725 N N . VAL A 1 88 ? 11.261 0.104 1.366 1.00 94.62 88 VAL A N 1
ATOM 726 C CA . VAL A 1 88 ? 11.249 -0.103 -0.093 1.00 94.62 88 VAL A CA 1
ATOM 727 C C . VAL A 1 88 ? 11.798 -1.479 -0.448 1.00 94.62 88 VAL A C 1
ATOM 729 O O . VAL A 1 88 ? 12.914 -1.834 -0.047 1.00 94.62 88 VAL A O 1
ATOM 732 N N . GLU A 1 89 ? 11.032 -2.222 -1.237 1.00 94.94 89 GLU A N 1
ATOM 733 C CA . GLU A 1 89 ? 11.402 -3.513 -1.807 1.00 94.94 89 GLU A CA 1
ATOM 734 C C . GLU A 1 89 ? 11.217 -3.476 -3.331 1.00 94.94 89 GLU A C 1
ATOM 736 O O . GLU A 1 89 ? 10.209 -2.988 -3.838 1.00 94.94 89 GLU A O 1
ATOM 741 N N . VAL A 1 90 ? 12.224 -3.961 -4.058 1.00 93.44 90 VAL A N 1
ATOM 742 C CA . VAL A 1 90 ? 12.160 -4.154 -5.510 1.00 93.44 90 VAL A CA 1
ATOM 743 C C . VAL A 1 90 ? 12.030 -5.651 -5.736 1.00 93.44 90 VAL A C 1
ATOM 745 O O . VAL A 1 90 ? 12.840 -6.414 -5.210 1.00 93.44 90 VAL A O 1
ATOM 748 N N . VAL A 1 91 ? 10.983 -6.055 -6.445 1.00 93.44 91 VAL A N 1
ATOM 749 C CA . VAL A 1 91 ? 10.676 -7.450 -6.763 1.00 93.44 91 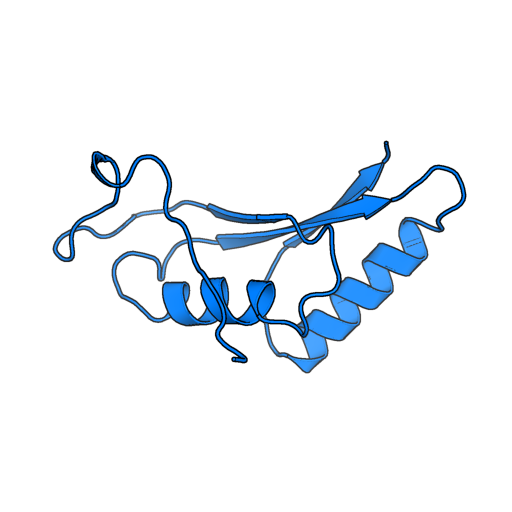VAL A CA 1
ATOM 750 C C . VAL A 1 91 ? 11.055 -7.689 -8.218 1.00 93.44 91 VAL A C 1
ATOM 752 O O . VAL A 1 91 ? 10.583 -6.976 -9.098 1.00 93.44 91 VAL A O 1
ATOM 755 N N . GLU A 1 92 ? 11.919 -8.666 -8.461 1.00 88.62 92 GLU A N 1
ATOM 756 C CA . GLU A 1 92 ? 12.331 -9.065 -9.811 1.00 88.62 92 GLU A CA 1
ATOM 757 C C . GLU A 1 92 ? 11.312 -10.067 -10.381 1.00 88.62 92 GLU A C 1
ATOM 759 O O . GLU A 1 92 ? 10.839 -10.944 -9.649 1.00 88.62 92 GLU A O 1
ATOM 764 N N . MET A 1 93 ? 10.942 -9.896 -11.656 1.00 82.00 93 MET A N 1
ATOM 765 C CA . MET A 1 93 ? 10.044 -10.788 -12.410 1.00 82.00 93 MET A CA 1
ATOM 766 C C . MET A 1 93 ? 10.782 -11.612 -13.461 1.00 82.00 93 MET A C 1
ATOM 768 O O . MET A 1 93 ? 11.738 -11.081 -14.067 1.00 82.00 93 MET A O 1
#

Solvent-accessible surface area (backbone atoms only — not comparable to full-atom values): 5845 Å² total; per-residue (Å²): 142,89,75,90,86,86,84,82,77,69,66,91,74,55,82,56,94,85,45,58,48,82,61,55,74,48,78,40,77,55,82,68,95,65,90,56,51,78,60,48,52,59,56,57,46,36,72,37,78,39,39,47,53,41,45,40,36,38,37,33,71,32,53,84,90,51,62,52,68,59,54,47,51,53,53,52,53,53,31,55,77,69,71,53,83,59,50,80,44,70,44,80,103

Foldseek 3Di:
DDDDDDDDDPCVPDDDLVAADPEEADEQECADDPVCPSVVVLVVVLVRRRCVRYAYEYEYEDEPPDPQVVVQVVVVVVCVVVVHGYHYDYHYD

Mean predicted aligned error: 4.14 Å

Organism: Cirrhinus mrigala (NCBI:txid683832)

Sequence (93 aa):
AHQALLVAKNIDTFPTNQDRLAEGTIDVWWIVHDGGLLMLLPFLLRQHKVWRRCKMRIFTVAQLDDNSIQMKKDLQMFLYHLRLDAKVEVVEM

InterPro domains:
  IPR004842 SLC12A transporter family [PTHR11827] (2-87)
  IPR018491 SLC12A transporter, C-terminal [PF03522] (10-87)

Radius of gyration: 14.94 Å; Cα contacts (8 Å, |Δi|>4): 107; chains: 1; bounding box: 37×25×36 Å